Protein AF-A0AAD8R697-F1 (afdb_monomer_lite)

Sequence (157 aa):
MSVLTDEGVMAVKNAACERLVEQRVEIKMKSKKINDCLNRFQVALPSLVTTGTGLLSSLGLSWRLEQLLLQRKRRNFERDLENENQGAGVYSASLKKHYILANYEWKEDILPEILDEHNVADILDPDILERCEELEREEGLRLKRGSCRRCFHDRWP

Structure (mmCIF, N/CA/C/O backbone):
data_AF-A0AAD8R697-F1
#
_entry.id   AF-A0AAD8R697-F1
#
loop_
_atom_site.group_PDB
_atom_site.id
_atom_site.type_symbol
_atom_site.label_atom_id
_atom_site.label_alt_id
_atom_site.label_comp_id
_atom_site.label_asym_id
_atom_site.label_entity_id
_atom_site.label_seq_id
_atom_site.pdbx_PDB_ins_code
_atom_site.Cartn_x
_atom_site.Cartn_y
_atom_site.Cartn_z
_atom_site.occupancy
_atom_site.B_iso_or_equiv
_atom_site.auth_seq_id
_atom_site.auth_comp_id
_atom_site.auth_asym_id
_atom_site.auth_atom_id
_atom_site.pdbx_PDB_model_num
ATOM 1 N N . MET A 1 1 ? -19.959 -13.340 46.848 1.00 66.62 1 MET A N 1
ATOM 2 C CA . MET A 1 1 ? -18.780 -12.574 46.398 1.00 66.62 1 MET A CA 1
ATOM 3 C C . MET A 1 1 ? -17.765 -12.597 47.510 1.00 66.62 1 MET A C 1
ATOM 5 O O . MET A 1 1 ? -18.092 -12.149 48.603 1.00 66.62 1 MET A O 1
ATOM 9 N N . SER A 1 2 ? -16.587 -13.148 47.247 1.00 77.00 2 SER A N 1
ATOM 10 C CA . SER A 1 2 ? -15.477 -13.152 48.197 1.00 77.00 2 SER A CA 1
ATOM 11 C C . SER A 1 2 ? -14.381 -12.251 47.641 1.00 77.00 2 SER A C 1
ATOM 13 O O . SER A 1 2 ? -13.869 -12.507 46.558 1.00 77.00 2 SER A O 1
ATOM 15 N N . VAL A 1 3 ? -14.035 -11.188 48.368 1.00 80.31 3 VAL A N 1
ATOM 16 C CA . VAL A 1 3 ? -12.954 -10.257 47.982 1.00 80.31 3 VAL A CA 1
ATOM 17 C C . VAL A 1 3 ? -11.576 -10.911 48.154 1.00 80.31 3 VAL A C 1
ATOM 19 O O . VAL A 1 3 ? -10.603 -10.478 47.554 1.00 80.31 3 VAL A O 1
ATOM 22 N N . LEU A 1 4 ? -11.496 -11.983 48.947 1.00 85.62 4 LEU A N 1
ATOM 23 C CA . LEU A 1 4 ? -10.252 -12.702 49.221 1.00 85.62 4 LEU A CA 1
ATOM 24 C C . LEU A 1 4 ? -9.861 -13.668 48.095 1.00 85.62 4 LEU A C 1
ATOM 26 O O . LEU A 1 4 ? -8.676 -13.862 47.855 1.00 85.62 4 LEU A O 1
ATOM 30 N N . THR A 1 5 ? -10.841 -14.270 47.415 1.00 84.69 5 THR A N 1
ATOM 31 C CA . THR A 1 5 ? -10.613 -15.196 46.288 1.00 84.69 5 THR A CA 1
ATOM 32 C C . THR A 1 5 ? -10.915 -14.561 44.927 1.00 84.69 5 THR A C 1
ATOM 34 O O . THR A 1 5 ? -10.762 -15.213 43.903 1.00 84.69 5 THR A O 1
ATOM 37 N N . ASP A 1 6 ? -11.359 -13.297 44.917 1.00 82.38 6 ASP A N 1
ATOM 38 C CA . ASP A 1 6 ? -11.847 -12.535 43.751 1.00 82.38 6 ASP A CA 1
ATOM 39 C C . ASP A 1 6 ? -12.990 -13.228 42.970 1.00 82.38 6 ASP A C 1
ATOM 41 O O . ASP A 1 6 ? -13.372 -12.864 41.854 1.00 82.38 6 ASP A O 1
ATOM 45 N N . GLU A 1 7 ? -13.606 -14.236 43.588 1.00 87.25 7 GLU A N 1
ATOM 46 C CA . GLU A 1 7 ? -14.658 -15.033 42.979 1.00 87.25 7 GLU A CA 1
ATOM 47 C C . GLU A 1 7 ? -15.991 -14.273 42.973 1.00 87.25 7 GLU A C 1
ATOM 49 O O . GLU A 1 7 ? -16.552 -13.865 44.004 1.00 87.25 7 GLU A O 1
ATOM 54 N N . GLY A 1 8 ? -16.533 -14.109 41.766 1.00 87.06 8 GLY A N 1
ATOM 55 C CA . GLY A 1 8 ? -17.854 -13.531 41.531 1.00 87.06 8 GLY A CA 1
ATOM 56 C C . GLY A 1 8 ? -17.921 -12.003 41.612 1.00 87.06 8 GLY A C 1
ATOM 57 O O . GLY A 1 8 ? -19.002 -11.454 41.407 1.00 87.06 8 GLY A O 1
ATOM 58 N N . VAL A 1 9 ? -16.805 -11.305 41.852 1.00 90.69 9 VAL A N 1
ATOM 59 C CA . VAL A 1 9 ? -16.758 -9.830 41.887 1.00 90.69 9 VAL A CA 1
ATOM 60 C C . VAL A 1 9 ? -17.116 -9.244 40.516 1.00 90.69 9 VAL A C 1
ATOM 62 O O . VAL A 1 9 ? -18.000 -8.392 40.401 1.00 90.69 9 VAL A O 1
ATOM 65 N N . MET A 1 10 ? -16.509 -9.772 39.448 1.00 92.12 10 MET A N 1
ATOM 66 C CA . MET A 1 10 ? -16.813 -9.355 38.073 1.00 92.12 10 MET A CA 1
ATOM 67 C C . MET A 1 10 ? -18.230 -9.736 37.634 1.00 92.12 10 MET A C 1
ATOM 69 O O . MET A 1 10 ? -18.887 -8.958 36.946 1.00 92.12 10 MET A O 1
ATOM 73 N N . ALA A 1 11 ? -18.732 -10.894 38.070 1.00 93.00 11 ALA A N 1
ATOM 74 C CA . ALA A 1 11 ? -20.079 -11.345 37.725 1.00 93.00 11 ALA A CA 1
ATOM 75 C C . ALA A 1 11 ? -21.153 -10.394 38.275 1.00 93.00 11 ALA A C 1
ATOM 77 O O . ALA A 1 11 ? -22.072 -10.008 37.556 1.00 93.00 11 ALA A O 1
ATOM 78 N N . VAL A 1 12 ? -21.013 -9.953 39.529 1.00 93.75 12 VAL A N 1
ATOM 79 C CA . VAL A 1 12 ? -21.973 -9.019 40.131 1.00 93.75 12 VAL A CA 1
ATOM 80 C C . VAL A 1 12 ? -21.837 -7.615 39.562 1.00 93.75 12 VAL A C 1
ATOM 82 O O . VAL A 1 12 ? -22.854 -6.956 39.355 1.00 93.75 12 VAL A O 1
ATOM 85 N N . LYS A 1 13 ? -20.616 -7.161 39.251 1.00 94.50 13 LYS A N 1
ATOM 86 C CA . LYS A 1 13 ? -20.414 -5.897 38.534 1.00 94.50 13 LYS A CA 1
ATOM 87 C C . LYS A 1 13 ? -21.184 -5.892 37.213 1.00 94.50 13 LYS A C 1
ATOM 89 O O . LYS A 1 13 ? -21.927 -4.949 36.957 1.00 94.50 13 LYS A O 1
ATOM 94 N N . ASN A 1 14 ? -21.048 -6.948 36.412 1.00 95.62 14 ASN A N 1
ATOM 95 C CA . ASN A 1 14 ? -21.740 -7.059 35.129 1.00 95.62 14 ASN A CA 1
ATOM 96 C C . ASN A 1 14 ? -23.263 -7.078 35.324 1.00 95.62 14 ASN A C 1
ATOM 98 O O . ASN A 1 14 ? -23.953 -6.249 34.737 1.00 95.62 14 ASN A O 1
ATOM 102 N N . ALA A 1 15 ? -23.770 -7.908 36.243 1.00 95.88 15 ALA A N 1
ATOM 103 C CA . ALA A 1 15 ? -25.203 -7.995 36.531 1.00 95.88 15 ALA A CA 1
ATOM 104 C C . ALA A 1 15 ? -25.801 -6.669 37.048 1.00 95.88 15 ALA A C 1
ATOM 106 O O . ALA A 1 15 ? -26.931 -6.312 36.716 1.00 95.88 15 ALA A O 1
ATOM 107 N N . ALA A 1 16 ? -25.057 -5.913 37.860 1.00 96.75 16 ALA A N 1
ATOM 108 C CA . ALA A 1 16 ? -25.482 -4.596 38.328 1.00 96.75 16 ALA A CA 1
ATOM 109 C C . ALA A 1 16 ? -25.459 -3.549 37.201 1.00 96.75 16 ALA A C 1
ATOM 111 O O . ALA A 1 16 ? -26.386 -2.744 37.094 1.00 96.75 16 ALA A O 1
ATOM 112 N N . CYS A 1 17 ? -24.428 -3.560 36.347 1.00 97.19 17 CYS A N 1
ATOM 113 C CA . CYS A 1 17 ? -24.328 -2.664 35.196 1.00 97.19 17 CYS A CA 1
ATOM 114 C C . CYS A 1 17 ? -25.444 -2.915 34.174 1.00 97.19 17 CYS A C 1
ATOM 116 O O . CYS A 1 17 ? -26.052 -1.949 33.721 1.00 97.19 17 CYS A O 1
ATOM 118 N N . GLU A 1 18 ? -25.750 -4.173 33.854 1.00 97.12 18 GLU A N 1
ATOM 119 C CA . GLU A 1 18 ? -26.830 -4.550 32.931 1.00 97.12 18 GLU A CA 1
ATOM 120 C C . GLU A 1 18 ? -28.188 -4.032 33.423 1.00 97.12 18 GLU A C 1
ATOM 122 O O . GLU A 1 18 ? -28.856 -3.285 32.706 1.00 97.12 18 GLU A O 1
ATOM 127 N N . ARG A 1 19 ? -28.531 -4.289 34.694 1.00 96.56 19 ARG A N 1
ATOM 128 C CA . ARG A 1 19 ? -29.780 -3.798 35.310 1.00 96.56 19 ARG A CA 1
ATOM 129 C C . ARG A 1 19 ? -29.900 -2.274 35.289 1.00 96.56 19 ARG A C 1
ATOM 131 O O . ARG A 1 19 ? -30.971 -1.727 35.035 1.00 96.56 19 ARG A O 1
ATOM 138 N N . LEU A 1 20 ? -28.806 -1.561 35.561 1.00 97.19 20 LEU A N 1
ATOM 139 C CA . LEU A 1 20 ? -28.798 -0.097 35.504 1.00 97.19 20 LEU A CA 1
ATOM 140 C C . LEU A 1 20 ? -28.928 0.430 34.071 1.00 97.19 20 LEU A C 1
ATOM 142 O O . LEU A 1 20 ? -29.534 1.484 33.860 1.00 97.19 20 LEU A O 1
ATOM 146 N N . VAL A 1 21 ? -28.352 -0.266 33.091 1.00 97.25 21 VAL A N 1
ATOM 147 C CA . VAL A 1 21 ? -28.470 0.096 31.675 1.00 97.25 21 VAL A CA 1
ATOM 148 C C . VAL A 1 21 ? -29.909 -0.080 31.201 1.00 97.25 21 VAL A C 1
ATOM 150 O O . VAL A 1 21 ? -30.425 0.847 30.583 1.00 97.25 21 VAL A O 1
ATOM 153 N N . GLU A 1 22 ? -30.587 -1.173 31.556 1.00 96.25 22 GLU A N 1
ATOM 154 C CA . GLU A 1 22 ? -32.008 -1.397 31.238 1.00 96.25 22 GLU A CA 1
ATOM 155 C C . GLU A 1 22 ? -32.888 -0.245 31.739 1.00 96.25 22 GLU A C 1
ATOM 157 O O . GLU A 1 22 ? -33.573 0.413 30.951 1.00 96.25 22 GLU A O 1
ATOM 162 N N . GLN A 1 23 ? -32.775 0.100 33.026 1.00 96.81 23 GLN A N 1
ATOM 163 C CA . GLN A 1 23 ? -33.526 1.211 33.621 1.00 96.81 23 GLN A CA 1
ATOM 164 C C . GLN A 1 23 ? -33.233 2.550 32.930 1.00 96.81 23 GLN A C 1
ATOM 166 O O . GLN A 1 23 ? -34.136 3.350 32.668 1.00 96.81 23 GLN A O 1
ATOM 171 N N . ARG A 1 24 ? -31.961 2.821 32.608 1.00 95.06 24 ARG A N 1
ATOM 172 C CA . ARG A 1 24 ? -31.567 4.058 31.916 1.00 95.06 24 ARG A CA 1
ATOM 173 C C . ARG A 1 24 ? -32.085 4.106 30.486 1.00 95.06 24 ARG A C 1
ATOM 175 O O . ARG A 1 24 ? -32.481 5.184 30.041 1.00 95.06 24 ARG A O 1
ATOM 182 N N . VAL A 1 25 ? -32.091 2.980 29.777 1.00 92.75 25 VAL A N 1
ATOM 183 C CA . VAL A 1 25 ? -32.640 2.877 28.423 1.00 92.75 25 VAL A CA 1
ATOM 184 C C . VAL A 1 25 ? -34.141 3.131 28.455 1.00 92.75 25 VAL A C 1
ATOM 186 O O . VAL A 1 25 ? -34.598 3.950 27.669 1.00 92.75 25 VAL A O 1
ATOM 189 N N . GLU A 1 26 ? -34.900 2.565 29.395 1.00 93.31 26 GLU A N 1
ATOM 190 C CA . GLU A 1 26 ? -36.341 2.839 29.521 1.00 93.31 26 GLU A CA 1
ATOM 191 C C . GLU A 1 26 ? -36.649 4.324 29.749 1.00 93.31 26 GLU A C 1
ATOM 193 O O . GLU A 1 26 ? -37.536 4.896 29.111 1.00 93.31 26 GLU A O 1
ATOM 198 N N . ILE A 1 27 ? -35.899 4.978 30.642 1.00 93.88 27 ILE A N 1
ATOM 199 C CA . ILE A 1 27 ? -36.042 6.418 30.898 1.00 93.88 27 ILE A CA 1
ATOM 200 C C . ILE A 1 27 ? -35.677 7.216 29.643 1.00 93.88 27 ILE A C 1
ATOM 202 O O . ILE A 1 27 ? -36.360 8.182 29.291 1.00 93.88 27 ILE A O 1
ATOM 206 N N . LYS A 1 28 ? -34.609 6.814 28.943 1.00 90.44 28 LYS A N 1
ATOM 207 C CA . LYS A 1 28 ? -34.174 7.469 27.710 1.00 90.44 28 LYS A CA 1
ATOM 208 C C . LYS A 1 28 ? -35.209 7.292 26.604 1.00 90.44 28 LYS A C 1
ATOM 210 O O . LYS A 1 28 ? -35.497 8.292 25.965 1.00 90.44 28 LYS A O 1
ATOM 215 N N . MET A 1 29 ? -35.813 6.107 26.465 1.00 87.81 29 MET A N 1
ATOM 216 C CA . MET A 1 29 ? -36.871 5.756 25.503 1.00 87.81 29 MET A CA 1
ATOM 217 C C . MET A 1 29 ? -38.191 6.510 25.739 1.00 87.81 29 MET A C 1
ATOM 219 O O . MET A 1 29 ? -38.961 6.727 24.808 1.00 87.81 29 MET A O 1
ATOM 223 N N . LYS A 1 30 ? -38.439 6.976 26.966 1.00 90.88 30 LYS A N 1
ATOM 224 C CA . LYS A 1 30 ? -39.571 7.863 27.295 1.00 90.88 30 LYS A CA 1
ATOM 225 C C . LYS A 1 30 ? -39.259 9.350 27.063 1.00 90.88 30 LYS A C 1
ATOM 227 O O . LYS A 1 30 ? -40.157 10.187 27.117 1.00 90.88 30 LYS A O 1
ATOM 232 N N . SER A 1 31 ? -37.995 9.713 26.834 1.00 89.25 31 SER A N 1
ATOM 233 C CA . SER A 1 31 ? -37.547 11.103 26.690 1.00 89.25 31 SER A CA 1
ATOM 234 C C . SER A 1 31 ? -37.529 11.561 25.229 1.00 89.25 31 SER A C 1
ATOM 236 O O . SER A 1 31 ? -37.183 10.811 24.329 1.00 89.25 31 SER A O 1
ATOM 238 N N . LYS A 1 32 ? -37.777 12.850 24.971 1.00 87.38 32 LYS A N 1
ATOM 239 C CA . LYS A 1 32 ? -37.722 13.427 23.610 1.00 87.38 32 LYS A CA 1
ATOM 240 C C . LYS A 1 32 ? -36.305 13.475 23.005 1.00 87.38 32 LYS A C 1
ATOM 242 O O . LYS A 1 32 ? -36.165 13.605 21.796 1.00 87.38 32 LYS A O 1
ATOM 247 N N . LYS A 1 33 ? -35.260 13.318 23.831 1.00 85.56 33 LYS A N 1
ATOM 248 C CA . LYS A 1 33 ? -33.834 13.352 23.431 1.00 85.56 33 LYS A CA 1
ATOM 249 C C . LYS A 1 33 ? -33.370 12.127 22.626 1.00 85.56 33 LYS A C 1
ATOM 251 O O . LYS A 1 33 ? -32.188 12.020 22.320 1.00 85.56 33 LYS A O 1
ATOM 256 N N . ILE A 1 34 ? -34.249 11.160 22.358 1.00 86.88 34 ILE A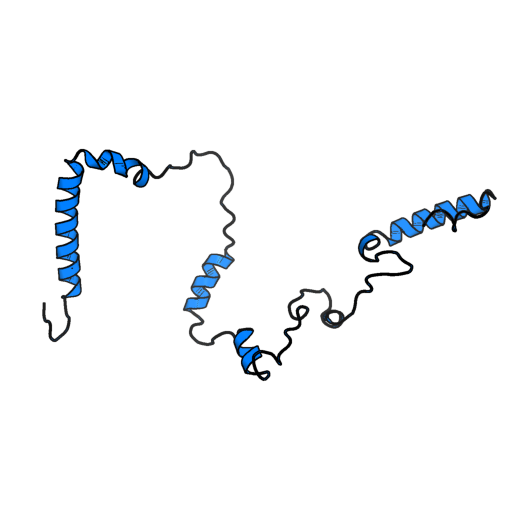 N 1
ATOM 257 C CA . ILE A 1 34 ? -33.933 9.995 21.512 1.00 86.88 34 ILE A CA 1
ATOM 258 C C . ILE A 1 34 ? -33.771 10.434 20.062 1.00 86.88 34 ILE A C 1
ATOM 260 O O . ILE A 1 34 ? -32.886 9.932 19.376 1.00 86.88 34 ILE A O 1
ATOM 264 N N . ASN A 1 35 ? -34.591 11.395 19.624 1.00 85.50 35 ASN A N 1
ATOM 265 C CA . ASN A 1 35 ? -34.637 11.839 18.235 1.00 85.50 35 ASN A CA 1
ATOM 266 C C . ASN A 1 35 ? -33.287 12.393 17.757 1.00 85.50 35 ASN A C 1
ATOM 268 O O . ASN A 1 35 ? -32.899 12.136 16.623 1.00 85.50 35 ASN A O 1
ATOM 272 N N . ASP A 1 36 ? -32.521 13.026 18.649 1.00 87.88 36 ASP A N 1
ATOM 273 C CA . ASP A 1 36 ? -31.171 13.537 18.363 1.00 87.88 36 ASP A CA 1
ATOM 274 C C . ASP A 1 36 ? -30.144 12.415 18.098 1.00 87.88 36 ASP A C 1
ATOM 276 O O . ASP A 1 36 ? -29.100 12.637 17.483 1.00 87.88 36 ASP A O 1
ATOM 280 N N . CYS A 1 37 ? -30.413 11.195 18.576 1.00 85.19 37 CYS A N 1
ATOM 281 C CA . CYS A 1 37 ? -29.512 10.047 18.483 1.00 85.19 37 CYS A CA 1
ATOM 282 C C . CYS A 1 37 ? -29.957 8.994 17.457 1.00 85.19 37 CYS A C 1
ATOM 284 O O . CYS A 1 37 ? -29.153 8.121 17.131 1.00 85.19 37 CYS A O 1
ATOM 286 N N . LEU A 1 38 ? -31.195 9.049 16.949 1.00 87.06 38 LEU A N 1
ATOM 287 C CA . LEU A 1 38 ? -31.771 8.011 16.078 1.00 87.06 38 LEU A CA 1
ATOM 288 C C . LEU A 1 38 ? -30.916 7.717 14.843 1.00 87.06 38 LEU A C 1
ATOM 290 O O . LEU A 1 38 ? -30.718 6.553 14.502 1.00 87.06 38 LEU A O 1
ATOM 294 N N . ASN A 1 39 ? -30.322 8.747 14.244 1.00 88.12 39 ASN A N 1
ATOM 295 C CA . ASN A 1 39 ? -29.464 8.605 13.065 1.00 88.12 39 ASN A CA 1
ATOM 296 C C . ASN A 1 39 ? -28.201 7.764 13.329 1.00 88.12 39 ASN A C 1
ATOM 298 O O . ASN A 1 39 ? -27.618 7.237 12.393 1.00 88.12 39 ASN A O 1
ATOM 302 N N . ARG A 1 40 ? -27.768 7.620 14.591 1.00 89.38 40 ARG A N 1
ATOM 303 C CA . ARG A 1 40 ? -26.623 6.768 14.969 1.00 89.38 40 ARG A CA 1
ATOM 304 C C . ARG A 1 40 ? -27.015 5.306 15.173 1.00 89.38 40 ARG A C 1
ATOM 306 O O . ARG A 1 40 ? -26.158 4.436 15.086 1.00 89.38 40 ARG A O 1
ATOM 313 N N . PHE A 1 41 ? -28.285 5.051 15.488 1.00 87.94 41 PHE A N 1
ATOM 314 C CA . PHE A 1 41 ? -28.822 3.700 15.661 1.00 87.94 41 PHE A CA 1
ATOM 315 C C . PHE A 1 41 ? -29.261 3.085 14.333 1.00 87.94 41 PHE A C 1
ATOM 317 O O . PHE A 1 41 ? -29.207 1.869 14.172 1.00 87.94 41 PHE A O 1
ATOM 324 N N . GLN A 1 42 ? -29.709 3.915 13.391 1.00 86.94 42 GLN A N 1
ATOM 325 C CA . GLN A 1 42 ? -30.123 3.465 12.069 1.00 86.94 42 GLN A CA 1
ATOM 326 C C . GLN A 1 42 ? -28.896 3.054 11.250 1.00 86.94 42 GLN A C 1
ATOM 328 O O . GLN A 1 42 ? -28.171 3.890 10.718 1.00 86.94 42 GLN A O 1
ATOM 333 N N . VAL A 1 43 ? -28.673 1.745 11.144 1.00 90.81 43 VAL A N 1
ATOM 334 C CA . VAL A 1 43 ? -27.721 1.170 10.192 1.00 90.81 43 VAL A CA 1
ATOM 335 C C . VAL A 1 43 ? -28.453 0.974 8.869 1.00 90.81 43 VAL A C 1
ATOM 337 O O . VAL A 1 43 ? -29.423 0.219 8.802 1.00 90.81 43 VAL A O 1
ATOM 340 N N . ALA A 1 44 ? -28.011 1.664 7.817 1.00 86.50 44 ALA A N 1
ATOM 341 C CA . ALA A 1 44 ? -28.564 1.476 6.482 1.00 86.50 44 ALA A CA 1
ATOM 342 C C . ALA A 1 44 ? -28.239 0.059 5.992 1.00 86.50 44 ALA A C 1
ATOM 344 O O . ALA A 1 44 ? -27.072 -0.305 5.841 1.00 86.50 44 ALA A O 1
ATOM 345 N N . LEU A 1 45 ? -29.277 -0.745 5.760 1.00 83.06 45 LEU A N 1
ATOM 346 C CA . LEU A 1 45 ? -29.117 -2.043 5.121 1.00 83.06 45 LEU A CA 1
ATOM 347 C C . LEU A 1 45 ? -28.921 -1.823 3.617 1.00 83.06 45 LEU A C 1
ATOM 349 O O . LEU A 1 45 ? -29.685 -1.060 3.017 1.00 83.06 45 LEU A O 1
ATOM 353 N N . PRO A 1 46 ? -27.913 -2.460 2.999 1.00 81.75 46 PRO A N 1
ATOM 354 C CA . PRO A 1 46 ? -27.710 -2.339 1.565 1.00 81.75 46 PRO A CA 1
ATOM 355 C C . PRO A 1 46 ? -28.933 -2.893 0.825 1.00 81.75 46 PRO A C 1
ATOM 357 O O . PRO A 1 46 ? -29.437 -3.969 1.154 1.00 81.75 46 PRO A O 1
ATOM 360 N N . SER A 1 47 ? -29.411 -2.167 -0.186 1.00 74.06 47 SER A N 1
ATOM 361 C CA . SER A 1 47 ? -30.368 -2.722 -1.140 1.00 74.06 47 SER A CA 1
ATOM 362 C C . SER A 1 47 ? -29.675 -3.825 -1.944 1.00 74.06 47 SER A C 1
ATOM 364 O O . SER A 1 47 ? -28.480 -3.740 -2.229 1.00 74.06 47 SER A O 1
ATOM 366 N N . LEU A 1 48 ? -30.412 -4.889 -2.276 1.00 66.88 48 LEU A N 1
ATOM 367 C CA . LEU A 1 48 ? -29.922 -6.039 -3.044 1.00 66.88 48 LEU A CA 1
ATOM 368 C C . LEU A 1 48 ? -29.606 -5.638 -4.494 1.00 66.88 48 LEU A C 1
ATOM 370 O O . LEU A 1 48 ? -30.315 -6.010 -5.421 1.00 66.88 48 LEU A O 1
ATOM 374 N N . VAL A 1 49 ? -28.553 -4.854 -4.700 1.00 64.81 49 VAL A N 1
ATOM 375 C CA . VAL A 1 49 ? -28.011 -4.537 -6.017 1.00 64.81 49 VAL A CA 1
ATOM 376 C C . VAL A 1 49 ? -26.498 -4.446 -5.886 1.00 64.81 49 VAL A C 1
ATOM 378 O O . VAL A 1 49 ? -25.953 -3.382 -5.619 1.00 64.81 49 VAL A O 1
ATOM 381 N N . THR A 1 50 ? -25.829 -5.591 -6.015 1.00 52.69 50 THR A N 1
ATOM 382 C CA . THR A 1 50 ? -24.489 -5.746 -6.609 1.00 52.69 50 THR A CA 1
ATOM 383 C C . THR A 1 50 ? -24.082 -7.209 -6.469 1.00 52.69 50 THR A C 1
ATOM 385 O O . THR A 1 50 ? -23.793 -7.714 -5.386 1.00 52.69 50 THR A O 1
ATOM 388 N N . THR A 1 51 ? -24.082 -7.905 -7.600 1.00 59.56 51 THR A N 1
ATOM 389 C CA . THR A 1 51 ? -23.363 -9.157 -7.827 1.00 59.56 51 THR A CA 1
ATOM 390 C C . THR A 1 51 ? -21.871 -8.889 -7.678 1.00 59.56 51 THR A C 1
ATOM 392 O O . THR A 1 51 ? -21.197 -8.486 -8.620 1.00 59.56 51 THR A O 1
ATOM 395 N N . GLY A 1 52 ? -21.365 -9.058 -6.467 1.00 63.66 52 GLY A N 1
ATOM 396 C CA . GLY A 1 52 ? -19.954 -8.902 -6.169 1.00 63.66 52 GLY A CA 1
ATOM 397 C C . GLY A 1 52 ? -19.733 -9.161 -4.696 1.00 63.66 52 GLY A C 1
ATOM 398 O O . GLY A 1 52 ? -19.781 -8.242 -3.884 1.00 63.66 52 GLY A O 1
ATOM 399 N N . THR A 1 53 ? -19.524 -10.424 -4.332 1.00 65.19 53 THR A N 1
ATOM 400 C CA . THR A 1 53 ? -18.923 -10.760 -3.040 1.00 65.19 53 THR A CA 1
ATOM 401 C C . THR A 1 53 ? -17.632 -9.963 -2.917 1.00 65.19 53 THR A C 1
ATOM 403 O O . THR A 1 53 ? -16.748 -10.110 -3.762 1.00 65.19 53 THR A O 1
ATOM 406 N N . GLY A 1 54 ? -17.543 -9.089 -1.910 1.00 63.47 54 GLY A N 1
ATOM 407 C CA . GLY A 1 54 ? -16.327 -8.325 -1.647 1.00 63.47 54 GLY A CA 1
ATOM 408 C C . GLY A 1 54 ? -15.125 -9.267 -1.629 1.00 63.47 54 GLY A C 1
ATOM 409 O O . GLY A 1 54 ? -15.192 -10.336 -1.021 1.00 63.47 54 GLY A O 1
ATOM 410 N N . LEU A 1 55 ? -14.061 -8.901 -2.346 1.00 62.41 55 LEU A N 1
ATOM 411 C CA . LEU A 1 55 ? -12.845 -9.703 -2.474 1.00 62.41 55 LEU A CA 1
ATOM 412 C C . LEU A 1 55 ? -12.084 -9.703 -1.145 1.00 62.41 55 LEU A C 1
ATOM 414 O O . LEU A 1 55 ? -11.070 -9.030 -0.977 1.00 62.41 55 LEU A O 1
ATOM 418 N N . LEU A 1 56 ? -12.585 -10.459 -0.173 1.00 61.06 56 LEU A N 1
ATOM 419 C CA . LEU A 1 56 ? -11.800 -10.828 0.986 1.00 61.06 56 LEU A CA 1
ATOM 420 C C . LEU A 1 56 ? -10.874 -11.958 0.544 1.00 61.06 56 LEU A C 1
ATOM 422 O O . LEU A 1 56 ? -11.304 -13.099 0.379 1.00 61.06 56 LEU A O 1
ATOM 426 N N . SER A 1 57 ? -9.599 -11.634 0.328 1.00 59.50 57 SER A N 1
ATOM 427 C CA . SER A 1 57 ? -8.584 -12.664 0.123 1.00 59.50 57 SER A CA 1
ATOM 428 C C . SER A 1 57 ? -8.584 -13.591 1.338 1.00 59.50 57 SER A C 1
ATOM 430 O O . SER A 1 57 ? -8.430 -13.136 2.477 1.00 59.50 57 SER A O 1
ATOM 432 N N . SER A 1 58 ? -8.763 -14.891 1.107 1.00 61.28 58 SER A N 1
ATOM 433 C CA . SER A 1 58 ? -8.774 -15.920 2.154 1.00 61.28 58 SER A CA 1
ATOM 434 C C . SER A 1 58 ? -7.500 -15.905 3.014 1.00 61.28 58 SER A C 1
ATOM 436 O O . SER A 1 58 ? -7.548 -16.309 4.177 1.00 61.28 58 SER A O 1
ATOM 438 N N . LEU A 1 59 ? -6.397 -15.345 2.493 1.00 59.34 59 LEU A N 1
ATOM 439 C CA . LEU A 1 59 ? -5.148 -15.115 3.225 1.00 59.34 59 LEU A CA 1
ATOM 440 C C . LEU A 1 59 ? -5.291 -14.184 4.443 1.00 59.34 59 LEU A C 1
ATOM 442 O O . LEU A 1 59 ? -4.555 -14.326 5.416 1.00 59.34 59 LEU A O 1
ATOM 446 N N . GLY A 1 60 ? -6.209 -13.213 4.415 1.00 61.09 60 GLY A N 1
ATOM 447 C CA . GLY A 1 60 ? -6.347 -12.244 5.510 1.00 61.09 60 GLY A CA 1
ATOM 448 C C . GLY A 1 60 ? -6.906 -12.866 6.795 1.00 61.09 60 GLY A C 1
ATOM 449 O O . GLY A 1 60 ? -6.501 -12.503 7.901 1.00 61.09 60 GLY A O 1
ATOM 450 N N . LEU A 1 61 ? -7.812 -13.839 6.650 1.00 61.31 61 LEU A N 1
ATOM 451 C CA . LEU A 1 61 ? -8.396 -14.580 7.771 1.00 61.31 61 LEU A CA 1
ATOM 452 C C . LEU A 1 61 ? -7.432 -15.647 8.307 1.00 61.31 61 LEU A C 1
ATOM 454 O O . LEU A 1 61 ? -7.331 -15.819 9.524 1.00 61.31 61 LEU A O 1
ATOM 458 N N . SER A 1 62 ? -6.685 -16.318 7.424 1.00 60.62 62 SER A N 1
ATOM 459 C CA . SER A 1 62 ? -5.679 -17.305 7.829 1.00 60.62 62 SER A CA 1
ATOM 460 C C . SER A 1 62 ? -4.487 -16.662 8.540 1.00 60.62 62 SER A C 1
ATOM 462 O O . SER A 1 62 ? -4.016 -17.222 9.525 1.00 60.62 62 SER A O 1
ATOM 464 N N . TRP A 1 63 ? -4.060 -15.457 8.140 1.00 59.06 63 TRP A N 1
ATOM 465 C CA . TRP A 1 63 ? -2.964 -14.738 8.800 1.00 59.06 63 TRP A CA 1
ATOM 466 C C . TRP A 1 63 ? -3.234 -14.503 10.290 1.00 59.06 63 TRP A C 1
ATOM 468 O O . TRP A 1 63 ? -2.355 -14.724 11.120 1.00 59.06 63 TRP A O 1
ATOM 478 N N . ARG A 1 64 ? -4.457 -14.105 10.670 1.00 58.81 64 ARG A N 1
ATOM 479 C CA . ARG A 1 64 ? -4.796 -13.868 12.085 1.00 58.81 64 ARG A CA 1
ATOM 480 C C . ARG A 1 64 ? -4.793 -15.167 12.902 1.00 58.81 64 ARG A C 1
ATOM 482 O O . ARG A 1 64 ? -4.380 -15.147 14.058 1.00 58.81 64 ARG A O 1
ATOM 489 N N . LEU A 1 65 ? -5.203 -16.285 12.300 1.00 62.97 65 LEU A N 1
ATOM 490 C CA . LEU A 1 65 ? -5.115 -17.622 12.899 1.00 62.97 65 LEU A CA 1
ATOM 491 C C . LEU A 1 65 ? -3.661 -18.098 13.026 1.00 62.97 65 LEU A C 1
ATOM 493 O O . LEU A 1 65 ? -3.268 -18.593 14.080 1.00 62.97 65 LEU A O 1
ATOM 497 N N . GLU A 1 66 ? -2.834 -17.883 12.003 1.00 62.81 66 GLU A N 1
ATOM 498 C CA . GLU A 1 66 ? -1.405 -18.199 12.043 1.00 62.81 66 GLU A CA 1
ATOM 499 C C . GLU A 1 66 ? -0.656 -17.381 13.094 1.00 62.81 66 GLU A C 1
ATOM 501 O O . GLU A 1 66 ? 0.169 -17.942 13.800 1.00 62.81 66 GLU A O 1
ATOM 506 N N . GLN A 1 67 ? -0.948 -16.088 13.266 1.00 61.00 67 GLN A N 1
ATOM 507 C CA . GLN A 1 67 ? -0.313 -15.259 14.306 1.00 61.00 67 GLN A CA 1
ATOM 508 C C . GLN A 1 67 ? -0.633 -15.744 15.731 1.00 61.00 67 GLN A C 1
ATOM 510 O O . GLN A 1 67 ? 0.194 -15.616 16.637 1.00 61.00 67 GLN A O 1
ATOM 515 N N . LEU A 1 68 ? -1.820 -16.324 15.940 1.00 60.97 68 LEU A N 1
ATOM 516 C CA . LEU A 1 68 ? -2.196 -16.945 17.213 1.00 60.97 68 LEU A CA 1
ATOM 517 C C . LEU A 1 68 ? -1.483 -18.291 17.428 1.00 60.97 68 LEU A C 1
ATOM 519 O O . LEU A 1 68 ? -1.102 -18.601 18.554 1.00 60.97 68 LEU A O 1
ATOM 523 N N . LEU A 1 69 ? -1.248 -19.065 16.362 1.00 61.16 69 LEU A N 1
ATOM 524 C CA . LEU A 1 69 ? -0.511 -20.336 16.412 1.00 61.16 69 LEU A CA 1
ATOM 525 C C . LEU A 1 69 ? 1.017 -20.140 16.502 1.00 61.16 69 LEU A C 1
ATOM 527 O O . LEU A 1 69 ? 1.711 -20.914 17.160 1.00 61.16 69 LEU A O 1
ATOM 531 N N . LEU A 1 70 ? 1.552 -19.086 15.880 1.00 57.69 70 LEU A N 1
ATOM 532 C CA . LEU A 1 70 ? 2.979 -18.772 15.774 1.00 57.69 70 LEU A CA 1
ATOM 533 C C . LEU A 1 70 ? 3.495 -17.908 16.938 1.00 57.69 70 LEU A C 1
ATOM 535 O O . LEU A 1 70 ? 4.517 -17.239 16.812 1.00 57.69 70 LEU A O 1
ATOM 539 N N . GLN A 1 71 ? 2.865 -17.978 18.113 1.00 56.00 71 GLN A N 1
ATOM 540 C CA . GLN A 1 71 ? 3.378 -17.401 19.370 1.00 56.00 71 GLN A CA 1
ATOM 541 C C . GLN A 1 71 ? 4.762 -17.959 19.789 1.00 56.00 71 GLN A C 1
ATOM 543 O O . GLN A 1 71 ? 5.292 -17.596 20.835 1.00 56.00 71 GLN A O 1
ATOM 548 N N . ARG A 1 72 ? 5.374 -18.849 18.990 1.00 54.41 72 ARG A N 1
ATOM 549 C CA . ARG A 1 72 ? 6.594 -19.594 19.327 1.00 54.41 72 ARG A CA 1
ATOM 550 C C . ARG A 1 72 ? 7.882 -19.101 18.652 1.00 54.41 72 ARG A C 1
ATOM 552 O O . ARG A 1 72 ? 8.957 -19.440 19.133 1.00 54.41 72 ARG A O 1
ATOM 559 N N . LYS A 1 73 ? 7.821 -18.300 17.584 1.00 58.88 73 LYS A N 1
ATOM 560 C CA . LYS A 1 73 ? 9.006 -17.633 17.008 1.00 58.88 73 LYS A CA 1
ATOM 561 C C . LYS A 1 73 ? 8.604 -16.258 16.500 1.00 58.88 73 LYS A C 1
ATOM 563 O O . LYS A 1 73 ? 7.890 -16.152 15.505 1.00 58.88 73 LYS A O 1
ATOM 568 N N . ARG A 1 74 ? 9.068 -15.207 17.179 1.00 65.44 74 ARG A N 1
ATOM 569 C CA . ARG A 1 74 ? 8.981 -13.845 16.643 1.00 65.44 74 ARG A CA 1
ATOM 570 C C . ARG A 1 74 ? 9.720 -13.852 15.303 1.00 65.44 74 ARG A C 1
ATOM 572 O O . ARG A 1 74 ? 10.858 -14.308 15.244 1.00 65.44 74 ARG A O 1
ATOM 579 N N . ARG A 1 75 ? 9.045 -13.441 14.226 1.00 74.44 75 ARG A N 1
ATOM 580 C CA . ARG A 1 75 ? 9.717 -13.192 12.946 1.00 74.44 75 ARG A CA 1
ATOM 581 C C . ARG A 1 75 ? 10.682 -12.031 13.170 1.00 74.44 75 ARG A C 1
ATOM 583 O O . ARG A 1 75 ? 10.283 -11.058 13.806 1.00 74.44 75 ARG A O 1
ATOM 590 N N . ASN A 1 76 ? 11.907 -12.145 12.669 1.00 80.81 76 ASN A N 1
ATOM 591 C CA . ASN A 1 76 ? 12.853 -11.036 12.717 1.00 80.81 76 ASN A CA 1
ATOM 592 C C . ASN A 1 76 ? 12.302 -9.924 11.826 1.00 80.81 76 ASN A C 1
ATOM 594 O O . ASN A 1 76 ? 12.036 -10.150 10.642 1.00 80.81 76 ASN A O 1
ATOM 598 N N . PHE A 1 77 ? 12.082 -8.752 12.408 1.00 83.12 77 PHE A N 1
ATOM 599 C CA . PHE A 1 77 ? 11.692 -7.571 11.651 1.00 83.12 77 PHE A CA 1
ATOM 600 C C . PHE A 1 77 ? 12.938 -6.838 11.153 1.00 83.12 77 PHE A C 1
ATOM 602 O O . PHE A 1 77 ? 14.033 -7.021 11.681 1.00 83.12 77 PHE A O 1
ATOM 609 N N . GLU A 1 78 ? 12.775 -5.952 10.172 1.00 84.00 78 GLU A N 1
ATOM 610 C CA . GLU A 1 78 ? 13.883 -5.113 9.688 1.00 84.00 78 GLU A CA 1
ATOM 611 C C . GLU A 1 78 ? 14.513 -4.283 10.814 1.00 84.00 78 GLU A C 1
ATOM 613 O O . GLU A 1 78 ? 15.724 -4.097 10.833 1.00 84.00 78 GLU A O 1
ATOM 618 N N . ARG A 1 79 ? 13.712 -3.886 11.811 1.00 85.81 79 ARG A N 1
ATOM 619 C CA . ARG A 1 79 ? 14.187 -3.211 13.026 1.00 85.81 79 ARG A CA 1
ATOM 620 C C . ARG A 1 79 ? 15.136 -4.071 13.867 1.00 85.81 79 ARG A C 1
ATOM 622 O O . ARG A 1 79 ? 16.053 -3.543 14.487 1.00 85.81 79 ARG A O 1
ATOM 629 N N . ASP A 1 80 ? 14.910 -5.381 13.922 1.00 87.12 80 ASP A N 1
ATOM 630 C CA . ASP A 1 80 ? 15.787 -6.292 14.663 1.00 87.12 80 ASP A CA 1
ATOM 631 C C . ASP A 1 80 ? 17.117 -6.460 13.909 1.00 87.12 80 ASP A C 1
ATOM 633 O O . ASP A 1 80 ? 18.182 -6.357 14.511 1.00 87.12 80 ASP A O 1
ATOM 637 N N . LEU A 1 81 ? 17.058 -6.592 12.577 1.00 85.75 81 LEU A N 1
ATOM 638 C CA . LEU A 1 81 ? 18.241 -6.652 11.708 1.00 85.75 81 LEU A CA 1
ATOM 639 C C . LEU A 1 81 ? 19.070 -5.359 11.741 1.00 85.75 81 LEU A C 1
ATOM 641 O O . LEU A 1 81 ? 20.294 -5.410 11.662 1.00 85.75 81 LEU A O 1
ATOM 645 N N . GLU A 1 82 ? 18.429 -4.198 11.850 1.00 87.25 82 GLU A N 1
ATOM 646 C CA . GLU A 1 82 ? 19.110 -2.910 12.014 1.00 87.25 82 GLU A CA 1
ATOM 647 C C . GLU A 1 82 ? 19.894 -2.857 13.333 1.00 87.25 82 GLU A C 1
ATOM 649 O O . GLU A 1 82 ? 21.067 -2.485 13.340 1.00 87.25 82 GLU A O 1
ATOM 654 N N . ASN A 1 83 ? 19.279 -3.289 14.440 1.00 86.75 83 ASN A N 1
ATOM 655 C CA . ASN A 1 83 ? 19.943 -3.347 15.745 1.00 86.75 83 ASN A CA 1
ATOM 656 C C . ASN A 1 83 ? 21.137 -4.316 15.749 1.00 86.75 83 ASN A C 1
ATOM 658 O O . ASN A 1 83 ? 22.147 -4.029 16.389 1.00 86.75 83 ASN A O 1
ATOM 662 N N . GLU A 1 84 ? 21.036 -5.443 15.038 1.00 87.69 84 GLU A N 1
ATOM 663 C CA . GLU A 1 84 ? 22.144 -6.393 14.860 1.00 87.69 84 GLU A CA 1
ATOM 664 C C . GLU A 1 84 ? 23.289 -5.791 14.022 1.00 87.69 84 GLU A C 1
ATOM 666 O O . GLU A 1 84 ? 24.463 -5.993 14.334 1.00 87.69 84 GLU A O 1
ATOM 671 N N . ASN A 1 85 ? 22.969 -4.996 12.995 1.00 84.06 85 ASN A N 1
ATOM 672 C CA . ASN A 1 85 ? 23.935 -4.396 12.070 1.00 84.06 85 ASN A CA 1
ATOM 673 C C . ASN A 1 85 ? 24.398 -2.989 12.496 1.00 84.06 85 ASN A C 1
ATOM 675 O O . ASN A 1 85 ? 24.417 -2.063 11.688 1.00 84.06 85 ASN A O 1
ATOM 679 N N . GLN A 1 86 ? 24.827 -2.847 13.754 1.00 80.69 86 GLN A N 1
ATOM 680 C CA . GLN A 1 86 ? 25.421 -1.621 14.329 1.00 80.69 86 GLN A CA 1
ATOM 681 C C . GLN A 1 86 ? 24.446 -0.449 14.559 1.00 80.69 86 GLN A C 1
ATOM 683 O O . GLN A 1 86 ? 24.875 0.631 14.968 1.00 80.69 86 GLN A O 1
ATOM 688 N N . GLY A 1 87 ? 23.139 -0.675 14.408 1.00 80.56 87 GLY A N 1
ATOM 689 C CA . GLY A 1 87 ? 22.093 0.256 14.819 1.00 80.56 87 GLY A CA 1
ATOM 690 C C . GLY A 1 87 ? 21.823 1.403 13.841 1.00 80.56 87 GLY A C 1
ATOM 691 O O . GLY A 1 87 ? 22.377 1.494 12.739 1.00 80.56 87 GLY A O 1
ATOM 692 N N . ALA A 1 88 ? 20.919 2.286 14.266 1.00 77.69 88 ALA A N 1
ATOM 693 C CA . ALA A 1 88 ? 20.410 3.377 13.448 1.00 77.69 88 ALA A CA 1
ATOM 694 C C . ALA A 1 88 ? 21.520 4.349 13.027 1.00 77.69 88 ALA A C 1
ATOM 696 O O . ALA A 1 88 ? 22.224 4.915 13.863 1.00 77.69 88 ALA A O 1
ATOM 697 N N . GLY A 1 89 ? 21.650 4.556 11.716 1.00 79.75 89 GLY A N 1
ATOM 698 C CA . GLY A 1 89 ? 22.618 5.473 11.107 1.00 79.75 89 GLY A CA 1
ATOM 699 C C . GLY A 1 89 ? 23.832 4.802 10.460 1.00 79.75 89 GLY A C 1
ATOM 700 O O . GLY A 1 89 ? 24.488 5.448 9.647 1.00 79.75 89 GLY A O 1
ATOM 701 N N . VAL A 1 90 ? 24.107 3.524 10.753 1.00 84.69 90 VAL A N 1
ATOM 702 C CA . VAL A 1 90 ? 25.169 2.747 10.077 1.00 84.69 90 VAL A CA 1
ATOM 703 C C . VAL A 1 90 ? 24.582 1.705 9.125 1.00 84.69 90 VAL A C 1
ATOM 705 O O . VAL A 1 90 ? 25.100 1.503 8.026 1.00 84.69 90 VAL A O 1
ATOM 708 N N . TYR A 1 91 ? 23.473 1.069 9.507 1.00 84.69 91 TYR A N 1
ATOM 709 C CA . TYR A 1 91 ? 22.784 0.112 8.647 1.00 84.69 91 TYR A CA 1
ATOM 710 C C . TYR A 1 91 ? 22.107 0.809 7.454 1.00 84.69 91 TYR A C 1
ATOM 712 O O . TYR A 1 91 ? 21.236 1.661 7.628 1.00 84.69 91 TYR A O 1
ATOM 720 N N . SER A 1 92 ? 22.470 0.402 6.233 1.00 84.06 92 SER A N 1
ATOM 721 C CA . SER A 1 92 ? 21.781 0.799 5.001 1.00 84.06 92 SER A CA 1
ATOM 722 C C . SER A 1 92 ? 20.907 -0.352 4.498 1.00 84.06 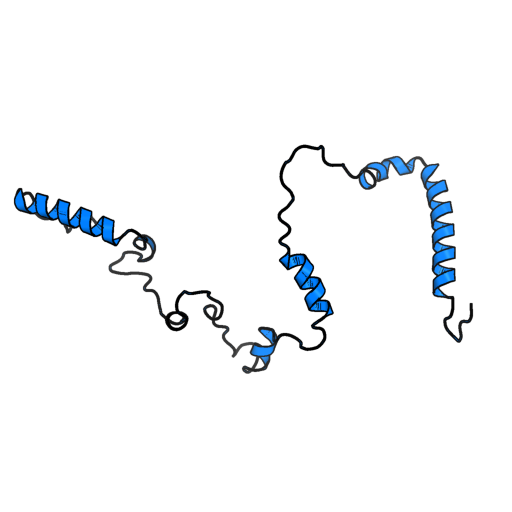92 SER A C 1
ATOM 724 O O . SER A 1 92 ? 21.395 -1.415 4.097 1.00 84.06 92 SER A O 1
ATOM 726 N N . ALA A 1 93 ? 19.589 -0.164 4.551 1.00 84.69 93 ALA A N 1
ATOM 727 C CA . ALA A 1 93 ? 18.631 -1.152 4.078 1.00 84.69 93 ALA A CA 1
ATOM 728 C C . ALA A 1 93 ? 18.570 -1.151 2.540 1.00 84.69 93 ALA A C 1
ATOM 730 O O . ALA A 1 93 ? 18.063 -0.215 1.926 1.00 84.69 93 ALA A O 1
ATOM 731 N N . SER A 1 94 ? 19.064 -2.213 1.898 1.00 85.88 94 SER A N 1
ATOM 732 C CA . SER A 1 94 ? 18.968 -2.342 0.440 1.00 85.88 94 SER A CA 1
ATOM 733 C C . SER A 1 94 ? 17.516 -2.555 -0.005 1.00 85.88 94 SER A C 1
ATOM 735 O O . SER A 1 94 ? 16.912 -3.587 0.289 1.00 85.88 94 SER A O 1
ATOM 737 N N . LEU A 1 95 ? 16.980 -1.618 -0.788 1.00 86.44 95 LEU A N 1
ATOM 738 C CA . LEU A 1 95 ? 15.607 -1.664 -1.315 1.00 86.44 95 LEU A CA 1
ATOM 739 C C . LEU A 1 95 ? 15.370 -2.841 -2.276 1.00 86.44 95 LEU A C 1
ATOM 741 O O . LEU A 1 95 ? 14.257 -3.353 -2.377 1.00 86.44 95 LEU A O 1
ATOM 745 N N . LYS A 1 96 ? 16.431 -3.308 -2.944 1.00 87.88 96 LYS A N 1
ATOM 746 C CA . LYS A 1 96 ? 16.366 -4.406 -3.914 1.00 87.88 96 LYS A CA 1
ATOM 747 C C . LYS A 1 96 ? 16.153 -5.778 -3.255 1.00 87.88 96 LYS A C 1
ATOM 749 O O . LYS A 1 96 ? 15.651 -6.687 -3.908 1.00 87.88 96 LYS A O 1
ATOM 754 N N . LYS A 1 97 ? 16.446 -5.949 -1.952 1.00 85.19 97 LYS A N 1
ATOM 755 C CA . LYS A 1 97 ? 16.441 -7.243 -1.219 1.00 85.19 97 LYS A CA 1
ATOM 756 C C . LYS A 1 97 ? 15.167 -8.067 -1.368 1.00 85.19 97 LYS A C 1
ATOM 758 O O . LYS A 1 97 ? 15.251 -9.294 -1.368 1.00 85.19 97 LYS A O 1
ATOM 763 N N . HIS A 1 98 ? 14.009 -7.438 -1.532 1.00 86.25 98 HIS A N 1
ATOM 764 C CA . HIS A 1 98 ? 12.714 -8.125 -1.556 1.00 86.25 98 HIS A CA 1
ATOM 765 C C . HIS A 1 98 ? 12.054 -8.173 -2.939 1.00 86.25 98 HIS A C 1
ATOM 767 O O . HIS A 1 98 ? 10.899 -8.576 -3.047 1.00 86.25 98 HIS A O 1
ATOM 773 N N . TYR A 1 99 ? 12.779 -7.821 -4.006 1.00 89.88 99 TYR A N 1
ATOM 774 C CA . TYR A 1 99 ? 12.239 -7.923 -5.362 1.00 89.88 99 TYR A CA 1
ATOM 775 C C . TYR A 1 99 ? 12.051 -9.384 -5.778 1.00 89.88 99 TYR A C 1
ATOM 777 O O . TYR A 1 99 ? 12.894 -10.242 -5.479 1.00 89.88 99 TYR A O 1
ATOM 785 N N . ILE A 1 100 ? 10.928 -9.636 -6.454 1.00 92.62 100 ILE A N 1
ATOM 786 C CA . ILE A 1 100 ? 10.550 -10.929 -7.023 1.00 92.62 100 ILE A CA 1
ATOM 787 C C . ILE A 1 100 ? 10.905 -10.868 -8.507 1.00 92.62 100 ILE A C 1
ATOM 789 O O . ILE A 1 100 ? 10.215 -10.225 -9.292 1.00 92.62 100 ILE A O 1
ATOM 793 N N . LEU A 1 101 ? 12.022 -11.497 -8.858 1.00 90.62 101 LEU A N 1
ATOM 794 C CA . LEU A 1 101 ? 12.568 -11.555 -10.213 1.00 90.62 101 LEU A CA 1
ATOM 795 C C . LEU A 1 101 ? 12.617 -13.012 -10.677 1.00 90.62 101 LEU A C 1
ATOM 797 O O . LEU A 1 101 ? 12.596 -13.929 -9.855 1.00 90.62 101 LEU A O 1
ATOM 801 N N . ALA A 1 102 ? 12.706 -13.221 -11.991 1.00 93.06 102 ALA A N 1
ATOM 802 C CA . ALA A 1 102 ? 12.858 -14.556 -12.568 1.00 93.06 102 ALA A CA 1
ATOM 803 C C . ALA A 1 102 ? 14.194 -15.212 -12.177 1.00 93.06 102 ALA A C 1
ATOM 805 O O . ALA A 1 102 ? 14.240 -16.416 -11.940 1.00 93.06 102 ALA A O 1
ATOM 806 N N . ASN A 1 103 ? 15.263 -14.417 -12.077 1.00 91.69 103 ASN A N 1
ATOM 807 C CA . ASN A 1 103 ? 16.573 -14.865 -11.624 1.00 91.69 103 ASN A CA 1
ATOM 808 C C . ASN A 1 103 ? 17.060 -13.984 -10.464 1.00 91.69 103 ASN A C 1
ATOM 810 O O . ASN A 1 103 ? 16.939 -12.759 -10.511 1.00 91.69 103 ASN A O 1
ATOM 814 N N . TYR A 1 104 ? 17.584 -14.607 -9.408 1.00 88.69 104 TYR A N 1
ATOM 815 C CA . TYR A 1 104 ? 17.964 -13.905 -8.178 1.00 88.69 104 TYR A CA 1
ATOM 816 C C . TYR A 1 104 ? 19.309 -13.184 -8.287 1.00 88.69 104 TYR A C 1
ATOM 818 O O . TYR A 1 104 ? 19.527 -12.217 -7.559 1.00 88.69 104 TYR A O 1
ATOM 826 N N . GLU A 1 105 ? 20.184 -13.630 -9.188 1.00 90.12 105 GLU A N 1
ATOM 827 C CA . GLU A 1 105 ? 21.512 -13.038 -9.400 1.00 90.12 105 GLU A CA 1
ATOM 828 C C . GLU A 1 105 ? 21.413 -11.600 -9.924 1.00 90.12 105 GLU A C 1
ATOM 830 O O . GLU A 1 105 ? 22.157 -10.730 -9.483 1.00 90.12 105 GLU A O 1
ATOM 835 N N . TRP A 1 106 ? 20.413 -11.319 -10.764 1.00 90.69 106 TRP A N 1
ATOM 836 C CA . TRP A 1 106 ? 20.214 -10.009 -11.397 1.00 90.69 106 TRP A CA 1
ATOM 837 C C . TRP A 1 106 ? 19.661 -8.937 -10.457 1.00 90.69 106 TRP A C 1
ATOM 839 O O . TRP A 1 106 ? 19.406 -7.806 -10.862 1.00 90.69 106 TRP A O 1
ATOM 849 N N . LYS A 1 107 ? 19.428 -9.272 -9.185 1.00 90.06 107 LYS A N 1
ATOM 850 C CA . LYS A 1 107 ? 18.868 -8.330 -8.214 1.00 90.06 107 LYS A CA 1
ATOM 851 C C . LYS A 1 107 ? 19.797 -7.145 -7.958 1.00 90.06 107 LYS A C 1
ATOM 853 O O . LYS A 1 107 ? 19.303 -6.054 -7.689 1.00 90.06 107 LYS A O 1
ATOM 858 N N . GLU A 1 108 ? 21.109 -7.346 -8.034 1.00 89.06 108 GLU A N 1
ATOM 859 C CA . GLU A 1 108 ? 22.088 -6.287 -7.765 1.00 89.06 108 GLU A CA 1
ATOM 860 C C . GLU A 1 108 ? 22.506 -5.512 -9.020 1.00 89.06 108 GLU A C 1
ATOM 862 O O . GLU A 1 108 ? 23.119 -4.449 -8.891 1.00 89.06 108 GLU A O 1
ATOM 867 N N . ASP A 1 109 ? 22.100 -5.966 -10.209 1.00 91.69 109 ASP A N 1
ATOM 868 C CA . ASP A 1 109 ? 22.453 -5.323 -11.472 1.00 91.69 109 ASP A CA 1
ATOM 869 C C . ASP A 1 109 ? 21.954 -3.865 -11.527 1.00 91.69 109 ASP A C 1
ATOM 871 O O . ASP A 1 109 ? 20.944 -3.475 -10.914 1.00 91.69 109 ASP A O 1
ATOM 875 N N . ILE A 1 110 ? 22.720 -3.023 -12.227 1.00 91.06 110 ILE A N 1
ATOM 876 C CA . ILE A 1 110 ? 22.444 -1.593 -12.403 1.00 91.06 110 ILE A CA 1
ATOM 877 C C . ILE A 1 110 ? 21.834 -1.399 -13.789 1.00 91.06 110 ILE A C 1
ATOM 879 O O . ILE A 1 110 ? 22.477 -1.692 -14.796 1.00 91.06 110 ILE A O 1
ATOM 883 N N . LEU A 1 111 ? 20.602 -0.888 -13.835 1.00 89.44 111 LEU A N 1
ATOM 884 C CA . LEU A 1 111 ? 19.956 -0.508 -15.087 1.00 89.44 111 LEU A CA 1
ATOM 885 C C . LEU A 1 111 ? 20.484 0.871 -15.525 1.00 89.44 111 LEU A C 1
ATOM 887 O O . LEU A 1 111 ? 20.445 1.798 -14.713 1.00 89.44 111 LEU A O 1
ATOM 891 N N . PRO A 1 112 ? 20.976 1.034 -16.764 1.00 93.25 112 PRO A N 1
ATOM 892 C CA . PRO A 1 112 ? 21.331 2.350 -17.277 1.00 93.25 112 PRO A CA 1
ATOM 893 C C . PRO A 1 112 ? 20.069 3.203 -17.446 1.00 93.25 112 PRO A C 1
ATOM 895 O O . PRO A 1 112 ? 19.089 2.752 -18.032 1.00 93.25 112 PRO A O 1
ATOM 898 N N . GLU A 1 113 ? 20.095 4.433 -16.936 1.00 90.06 113 GLU A N 1
ATOM 899 C CA . GLU A 1 113 ? 18.961 5.363 -17.032 1.00 90.06 113 GLU A CA 1
ATOM 900 C C . GLU A 1 113 ? 19.000 6.180 -18.331 1.00 90.06 113 GLU A C 1
ATOM 902 O O . GLU A 1 113 ? 17.973 6.373 -18.977 1.00 90.06 113 GLU A O 1
ATOM 907 N N . ILE A 1 114 ? 20.188 6.632 -18.744 1.00 92.88 114 ILE A N 1
ATOM 908 C CA . ILE A 1 114 ? 20.377 7.532 -19.889 1.00 92.88 114 ILE A CA 1
ATOM 909 C C . ILE A 1 114 ? 21.442 6.951 -20.822 1.00 92.88 114 ILE A C 1
ATOM 911 O O . ILE A 1 114 ? 22.528 6.585 -20.368 1.00 92.88 114 ILE A O 1
ATOM 915 N N . LEU A 1 115 ? 21.142 6.905 -22.120 1.00 92.00 115 LEU A N 1
ATOM 916 C CA . LEU A 1 115 ? 22.064 6.548 -23.199 1.00 92.00 115 LEU A CA 1
ATOM 917 C C . LEU A 1 115 ? 21.910 7.557 -24.342 1.00 92.00 115 LEU A C 1
ATOM 919 O O . LEU A 1 115 ? 20.801 7.767 -24.818 1.00 92.00 115 LEU A O 1
ATOM 923 N N . ASP A 1 116 ? 23.012 8.187 -24.765 1.00 88.88 116 ASP A N 1
ATOM 924 C CA . ASP A 1 116 ? 23.052 9.167 -25.866 1.00 88.88 116 ASP A CA 1
ATOM 925 C C . ASP A 1 116 ? 21.936 10.223 -25.798 1.00 88.88 116 ASP A C 1
ATOM 927 O O . ASP A 1 116 ? 21.238 10.460 -26.774 1.00 88.88 116 ASP A O 1
ATOM 931 N N . GLU A 1 117 ? 21.742 10.826 -24.620 1.00 91.25 117 GLU A N 1
ATOM 932 C CA . GLU A 1 117 ? 20.703 11.839 -24.330 1.00 91.25 117 GLU A CA 1
ATOM 933 C C . GLU A 1 117 ? 19.254 11.317 -24.306 1.00 91.25 117 GLU A C 1
ATOM 935 O O . GLU A 1 117 ? 18.330 12.061 -23.979 1.00 91.25 117 GLU A O 1
ATOM 940 N N . HIS A 1 118 ? 19.054 10.019 -24.537 1.00 88.94 118 HIS A N 1
ATOM 941 C CA . HIS A 1 118 ? 17.755 9.362 -24.491 1.00 88.94 118 HIS A CA 1
ATOM 942 C C . HIS A 1 118 ? 17.590 8.553 -23.207 1.00 88.94 118 HIS A C 1
ATOM 944 O O . HIS A 1 118 ? 18.525 7.937 -22.691 1.00 88.94 118 HIS A O 1
ATOM 950 N N . ASN A 1 119 ? 16.369 8.542 -22.686 1.00 92.62 119 ASN A N 1
ATOM 951 C CA . ASN A 1 119 ? 16.011 7.720 -21.543 1.00 92.62 119 ASN A CA 1
ATOM 952 C C . ASN A 1 119 ? 15.785 6.273 -21.99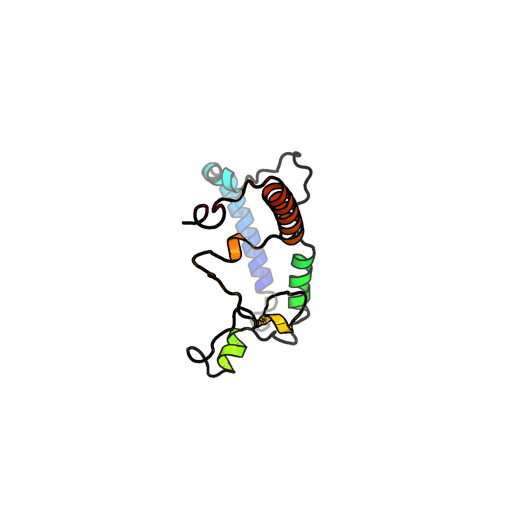6 1.00 92.62 119 ASN A C 1
ATOM 954 O O . ASN A 1 119 ? 14.987 6.001 -22.893 1.00 92.62 119 ASN A O 1
ATOM 958 N N . VAL A 1 120 ? 16.462 5.334 -21.339 1.00 92.88 120 VAL A N 1
ATOM 959 C CA . VAL A 1 120 ? 16.366 3.905 -21.668 1.00 92.88 120 VAL A CA 1
ATOM 960 C C . VAL A 1 120 ? 14.967 3.365 -21.3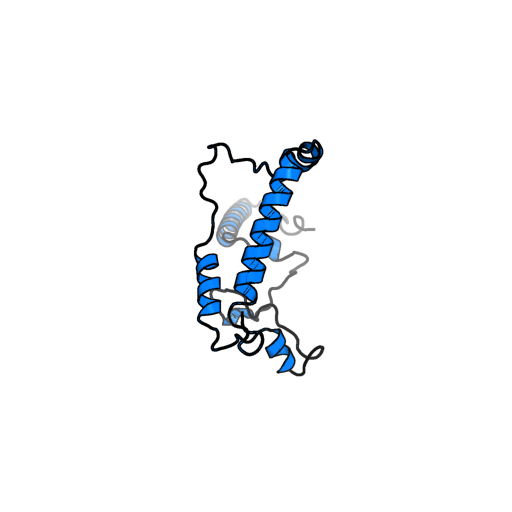80 1.00 92.88 120 VAL A C 1
ATOM 962 O O . VAL A 1 120 ? 14.469 2.530 -22.132 1.00 92.88 120 VAL A O 1
ATOM 965 N N . ALA A 1 121 ? 14.298 3.863 -20.335 1.00 92.31 121 ALA A N 1
ATOM 966 C CA . ALA A 1 121 ? 12.968 3.389 -19.953 1.00 92.31 121 ALA A CA 1
ATOM 967 C C . ALA A 1 121 ? 11.901 3.635 -21.033 1.00 92.31 121 ALA A C 1
ATOM 969 O O . ALA A 1 121 ? 10.931 2.885 -21.093 1.00 92.31 121 ALA A O 1
ATOM 970 N N . ASP A 1 122 ? 12.104 4.626 -21.906 1.00 91.00 122 ASP A N 1
ATOM 971 C CA . ASP A 1 122 ? 11.161 4.963 -22.980 1.00 91.00 122 ASP A CA 1
ATOM 972 C C . ASP A 1 122 ? 11.268 4.011 -24.188 1.00 91.00 122 ASP A C 1
ATOM 974 O O . ASP A 1 122 ? 10.417 4.039 -25.074 1.00 91.00 122 ASP A O 1
ATOM 978 N N . ILE A 1 123 ? 12.308 3.170 -24.232 1.00 89.69 123 ILE A N 1
ATOM 979 C CA . ILE A 1 123 ? 12.603 2.235 -25.334 1.00 89.69 123 ILE A CA 1
ATOM 980 C C . ILE A 1 123 ? 12.320 0.772 -24.921 1.00 89.69 123 ILE A C 1
ATOM 982 O O . ILE A 1 123 ? 12.277 -0.125 -25.764 1.00 89.69 123 ILE A O 1
ATOM 986 N N . LEU A 1 124 ? 12.134 0.501 -23.624 1.00 90.75 124 LEU A N 1
ATOM 987 C CA . LEU A 1 124 ? 11.944 -0.850 -23.089 1.00 90.75 124 LEU A CA 1
ATOM 988 C C . LEU A 1 124 ? 10.520 -1.372 -23.328 1.00 90.75 124 LEU A C 1
ATOM 990 O O . LEU A 1 124 ? 9.661 -1.281 -22.454 1.00 90.75 124 LEU A O 1
ATOM 994 N N . ASP A 1 125 ? 10.321 -2.014 -24.477 1.00 92.94 125 ASP A N 1
ATOM 995 C CA . ASP A 1 125 ? 9.084 -2.712 -24.829 1.00 92.94 125 ASP A CA 1
ATOM 996 C C . ASP A 1 125 ? 9.310 -4.230 -25.008 1.00 92.94 125 ASP A C 1
ATOM 998 O O . ASP A 1 125 ? 10.370 -4.650 -25.487 1.00 92.94 125 ASP A O 1
ATOM 1002 N N . PRO A 1 126 ? 8.327 -5.094 -24.668 1.00 94.75 126 PRO A N 1
ATOM 1003 C CA . PRO A 1 126 ? 8.457 -6.544 -24.844 1.00 94.75 126 PRO A CA 1
ATOM 1004 C C . PRO A 1 126 ? 8.545 -6.980 -26.318 1.00 94.75 126 PRO A C 1
ATOM 1006 O O . PRO A 1 126 ? 9.036 -8.072 -26.594 1.00 94.75 126 PRO A O 1
ATOM 1009 N N . ASP A 1 127 ? 8.081 -6.148 -27.253 1.00 94.44 127 ASP A N 1
ATOM 1010 C CA . ASP A 1 127 ? 8.016 -6.385 -28.701 1.00 94.44 127 ASP A CA 1
ATOM 1011 C C . ASP A 1 127 ? 9.076 -5.593 -29.499 1.00 94.44 127 ASP A C 1
ATOM 1013 O O . ASP A 1 127 ? 9.046 -5.566 -30.731 1.00 94.44 127 ASP A O 1
ATOM 1017 N N . ILE A 1 128 ? 10.051 -4.970 -28.823 1.00 94.06 128 ILE A N 1
ATOM 1018 C CA . ILE A 1 128 ? 11.045 -4.084 -29.454 1.00 94.06 128 ILE A CA 1
ATOM 1019 C C . ILE A 1 128 ? 11.809 -4.750 -30.609 1.00 94.06 128 ILE A C 1
ATOM 1021 O O . ILE A 1 128 ? 12.058 -4.116 -31.631 1.00 94.06 128 ILE A O 1
ATOM 1025 N N . LEU A 1 129 ? 12.137 -6.041 -30.485 1.00 93.12 129 LEU A N 1
ATOM 1026 C CA . LEU A 1 129 ? 12.878 -6.785 -31.507 1.00 93.12 129 LEU A CA 1
ATOM 1027 C C . LEU A 1 129 ? 12.081 -6.926 -32.809 1.00 93.12 129 LEU A C 1
ATOM 1029 O O . LEU A 1 129 ? 12.636 -6.732 -33.887 1.00 93.12 129 LEU A O 1
ATOM 1033 N N . GLU A 1 130 ? 10.777 -7.192 -32.715 1.00 94.44 130 GLU A N 1
ATOM 1034 C CA . GLU A 1 130 ? 9.896 -7.297 -33.884 1.00 94.44 130 GLU A CA 1
ATOM 1035 C C . GLU A 1 130 ? 9.792 -5.945 -34.599 1.00 94.44 130 GLU A C 1
ATOM 1037 O O . GLU A 1 130 ? 9.980 -5.854 -35.815 1.00 94.44 130 GLU A O 1
ATOM 1042 N N . ARG A 1 131 ? 9.615 -4.865 -33.829 1.00 91.19 131 ARG A N 1
ATOM 1043 C CA . ARG A 1 131 ? 9.589 -3.494 -34.358 1.00 91.19 131 ARG A CA 1
ATOM 1044 C C . ARG A 1 131 ? 10.914 -3.113 -35.032 1.00 91.19 131 ARG A C 1
ATOM 1046 O O . ARG A 1 131 ? 10.901 -2.455 -36.073 1.00 91.19 131 ARG A O 1
ATOM 1053 N N . CYS A 1 132 ? 12.057 -3.536 -34.486 1.00 93.06 132 CYS A N 1
ATOM 1054 C CA . CYS A 1 132 ? 13.368 -3.327 -35.108 1.00 93.06 132 CYS A CA 1
ATOM 1055 C C . CYS A 1 132 ? 13.495 -4.059 -36.454 1.00 93.06 132 CYS A C 1
ATOM 1057 O O . CYS A 1 132 ? 13.924 -3.450 -37.434 1.00 93.06 132 CYS A O 1
ATOM 1059 N N . GLU A 1 133 ? 13.070 -5.321 -36.541 1.00 94.31 133 GLU A N 1
ATOM 1060 C CA . GLU A 1 133 ? 13.105 -6.097 -37.790 1.00 94.31 133 GLU A CA 1
ATOM 1061 C C . GLU A 1 133 ? 12.226 -5.484 -38.897 1.00 94.31 133 GLU A C 1
ATOM 1063 O O . GLU A 1 133 ? 12.580 -5.504 -40.083 1.00 94.31 133 GLU A O 1
ATOM 1068 N N . GLU A 1 134 ? 11.069 -4.924 -38.534 1.00 93.06 134 GLU A N 1
ATOM 1069 C CA . GLU A 1 134 ? 10.207 -4.190 -39.465 1.00 93.06 134 GLU A CA 1
ATOM 1070 C C . GLU A 1 134 ? 10.887 -2.942 -40.027 1.00 93.06 134 GLU A C 1
ATOM 1072 O O . GLU A 1 134 ? 10.908 -2.750 -41.249 1.00 93.06 134 GLU A O 1
ATOM 1077 N N . LEU A 1 135 ? 11.500 -2.138 -39.157 1.00 92.38 135 LEU A N 1
ATOM 1078 C CA . LEU A 1 135 ? 12.221 -0.929 -39.547 1.00 92.38 135 LEU A CA 1
ATOM 1079 C C . LEU A 1 135 ? 13.424 -1.246 -40.445 1.00 92.38 135 LEU A C 1
ATOM 1081 O O . LEU A 1 135 ? 13.614 -0.589 -41.470 1.00 92.38 135 LEU A O 1
ATOM 1085 N N . GLU A 1 136 ? 14.197 -2.287 -40.134 1.00 93.75 136 GLU A N 1
ATOM 1086 C CA . GLU A 1 136 ? 15.320 -2.723 -40.973 1.00 93.75 136 GLU A CA 1
ATOM 1087 C C . GLU A 1 136 ? 14.866 -3.137 -42.383 1.00 93.75 136 GLU A C 1
ATOM 1089 O O . GLU A 1 136 ? 15.523 -2.819 -43.384 1.00 93.75 136 GLU A O 1
ATOM 1094 N N . ARG A 1 137 ? 13.707 -3.800 -42.500 1.00 92.62 137 ARG A N 1
ATOM 1095 C CA . ARG A 1 137 ? 13.113 -4.168 -43.795 1.00 92.62 137 ARG A CA 1
ATOM 1096 C C . ARG A 1 137 ? 12.711 -2.934 -44.599 1.00 92.62 137 ARG A C 1
ATOM 1098 O O . ARG A 1 137 ? 12.971 -2.881 -45.807 1.00 92.62 137 ARG A O 1
ATOM 1105 N N . GLU A 1 138 ? 12.089 -1.949 -43.954 1.00 90.31 138 GLU A N 1
ATOM 1106 C CA . GLU A 1 138 ? 11.727 -0.683 -44.594 1.00 90.31 138 GLU A CA 1
ATOM 1107 C C . GLU A 1 138 ? 12.958 0.094 -45.071 1.00 90.31 138 GLU A C 1
ATOM 1109 O O . GLU A 1 138 ? 13.000 0.537 -46.225 1.00 90.31 138 GLU A O 1
ATOM 1114 N N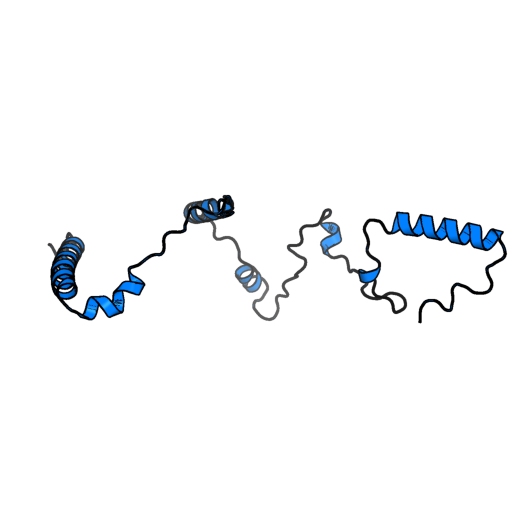 . GLU A 1 139 ? 13.983 0.216 -44.229 1.00 89.50 139 GLU A N 1
ATOM 1115 C CA . GLU A 1 139 ? 15.243 0.880 -44.568 1.00 89.50 139 GLU A CA 1
ATOM 1116 C C . GLU A 1 139 ? 15.966 0.164 -45.721 1.00 89.50 139 GLU A C 1
ATOM 1118 O O . GLU A 1 139 ? 16.425 0.806 -46.671 1.00 89.50 139 GLU A O 1
ATOM 1123 N N . GLY A 1 140 ? 15.969 -1.173 -45.744 1.00 87.12 140 GLY A N 1
ATOM 1124 C CA . GLY A 1 140 ? 16.515 -1.953 -46.858 1.00 87.12 140 GLY A CA 1
ATOM 1125 C C . GLY A 1 140 ? 15.802 -1.694 -48.193 1.00 87.12 140 GLY A C 1
ATOM 1126 O O . GLY A 1 140 ? 16.442 -1.631 -49.251 1.00 87.12 140 GLY A O 1
ATOM 1127 N N . LEU A 1 141 ? 14.479 -1.495 -48.174 1.00 87.75 141 LEU A N 1
ATOM 1128 C CA . LEU A 1 141 ? 13.715 -1.088 -49.359 1.00 87.75 141 LEU A CA 1
ATOM 1129 C C . LEU A 1 141 ? 14.029 0.359 -49.770 1.00 87.75 141 LEU A C 1
ATOM 1131 O O . LEU A 1 141 ? 14.155 0.635 -50.968 1.00 87.75 141 LEU A O 1
ATOM 1135 N N . ARG A 1 142 ? 14.190 1.276 -48.806 1.00 82.00 142 ARG A N 1
ATOM 1136 C CA . ARG A 1 142 ? 14.581 2.677 -49.053 1.00 82.00 142 ARG A CA 1
ATOM 1137 C C . ARG A 1 142 ? 15.963 2.790 -49.689 1.00 82.00 142 ARG A C 1
ATOM 1139 O O . ARG A 1 142 ? 16.133 3.565 -50.635 1.00 82.00 142 ARG A O 1
ATOM 1146 N N . LEU A 1 143 ? 16.920 1.986 -49.226 1.00 81.56 143 LEU A N 1
ATOM 1147 C CA . LEU A 1 143 ? 18.280 1.944 -49.758 1.00 81.56 143 LEU A CA 1
ATOM 1148 C C . LEU A 1 143 ? 18.291 1.456 -51.214 1.00 81.56 143 LEU A C 1
ATOM 1150 O O . LEU A 1 143 ? 18.878 2.105 -52.077 1.00 81.56 143 LEU A O 1
ATOM 1154 N N . LYS A 1 144 ? 17.564 0.368 -51.514 1.00 78.75 144 LYS A N 1
ATOM 1155 C CA . LYS A 1 144 ? 17.413 -0.171 -52.882 1.00 78.75 144 LYS A CA 1
ATOM 1156 C C . LYS A 1 144 ? 16.779 0.828 -53.849 1.00 78.75 144 LYS A C 1
ATOM 1158 O O . LYS A 1 144 ? 17.137 0.862 -55.021 1.00 78.75 144 LYS A O 1
ATOM 1163 N N . ARG A 1 145 ? 15.848 1.650 -53.360 1.00 74.56 145 ARG A N 1
ATOM 1164 C CA . ARG A 1 145 ? 15.206 2.724 -54.135 1.00 74.56 145 ARG A CA 1
ATOM 1165 C C . ARG A 1 145 ? 16.097 3.963 -54.310 1.00 74.56 145 ARG A C 1
ATOM 1167 O O . ARG A 1 145 ? 15.673 4.907 -54.966 1.00 74.56 145 ARG A O 1
ATOM 1174 N N . GLY A 1 146 ? 17.307 3.982 -53.739 1.00 62.22 146 GLY A N 1
ATOM 1175 C CA . GLY A 1 146 ? 18.263 5.087 -53.868 1.00 62.22 146 GLY A CA 1
ATOM 1176 C C . GLY A 1 146 ? 17.860 6.366 -53.122 1.00 62.22 146 GLY A C 1
ATOM 1177 O O . GLY A 1 146 ? 18.406 7.431 -53.397 1.00 62.22 146 GLY A O 1
ATOM 1178 N N . SER A 1 147 ? 16.909 6.283 -52.184 1.00 55.22 147 SER A N 1
ATOM 1179 C CA . SER A 1 147 ? 16.325 7.449 -51.499 1.00 55.22 147 SER A CA 1
ATOM 1180 C C . SER A 1 147 ? 17.161 7.968 -50.321 1.00 55.22 147 SER A C 1
ATOM 1182 O O . SER A 1 147 ? 16.803 8.985 -49.727 1.00 55.22 147 SER A O 1
ATOM 1184 N N . CYS A 1 148 ? 18.252 7.298 -49.943 1.00 50.03 148 CYS A N 1
ATOM 1185 C CA . CYS A 1 148 ? 19.010 7.673 -48.753 1.00 50.03 148 CYS A CA 1
ATOM 1186 C C . CYS A 1 148 ? 20.015 8.799 -49.063 1.00 50.03 148 CYS A C 1
ATOM 1188 O O . CYS A 1 148 ? 21.179 8.557 -49.375 1.00 50.03 148 CYS A O 1
ATOM 1190 N N . ARG A 1 149 ? 19.566 10.057 -48.968 1.00 48.91 149 ARG A N 1
ATOM 1191 C CA . ARG A 1 149 ? 20.448 11.205 -48.702 1.00 48.91 149 ARG A CA 1
ATOM 1192 C C . ARG A 1 149 ? 20.182 11.659 -47.265 1.00 48.91 149 ARG A C 1
ATOM 1194 O O . ARG A 1 149 ? 19.232 12.388 -47.031 1.00 48.91 149 ARG A O 1
ATOM 1201 N N . ARG A 1 150 ? 21.023 11.207 -46.325 1.00 53.06 150 ARG A N 1
ATOM 1202 C CA . ARG A 1 150 ? 21.081 11.650 -44.913 1.00 53.06 150 ARG A CA 1
ATOM 1203 C C . ARG A 1 150 ? 19.748 11.603 -44.147 1.00 53.06 150 ARG A C 1
ATOM 1205 O O . ARG A 1 150 ? 19.261 12.629 -43.700 1.00 53.06 150 ARG A O 1
ATOM 1212 N N . CYS A 1 151 ? 19.177 10.420 -43.935 1.00 50.59 151 CYS A N 1
ATOM 1213 C CA . CYS A 1 151 ? 17.960 10.305 -43.115 1.00 50.59 151 CYS A CA 1
ATOM 1214 C C . CYS A 1 151 ? 18.211 10.003 -41.625 1.00 50.59 151 CYS A C 1
ATOM 1216 O O . CYS A 1 151 ? 17.251 9.983 -40.865 1.00 50.59 151 CYS A O 1
ATOM 1218 N N . PHE A 1 152 ? 19.463 9.807 -41.195 1.00 44.69 152 PHE A N 1
ATOM 1219 C CA . PHE A 1 152 ? 19.769 9.350 -39.830 1.00 44.69 152 PHE A CA 1
ATOM 1220 C C . PHE A 1 152 ? 20.324 10.422 -38.877 1.00 44.69 152 PHE A C 1
ATOM 1222 O O . PHE A 1 152 ? 20.575 10.107 -37.723 1.00 44.69 152 PHE A O 1
ATOM 1229 N N . HIS A 1 153 ? 20.538 11.665 -39.327 1.00 45.00 153 HIS A N 1
ATOM 1230 C CA . HIS A 1 153 ? 21.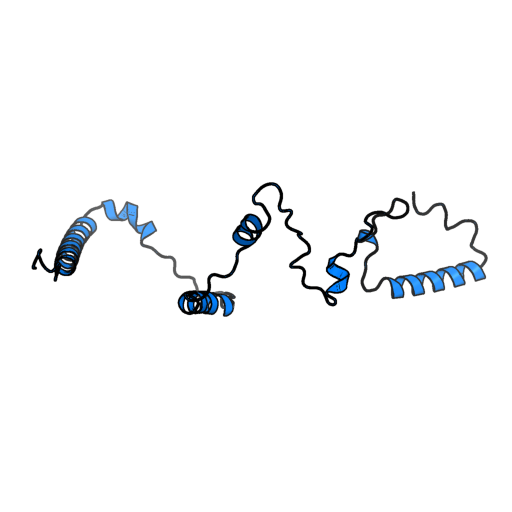082 12.733 -38.464 1.00 45.00 153 HIS A CA 1
ATOM 1231 C C . HIS A 1 153 ? 20.064 13.788 -38.017 1.00 45.00 153 HIS A C 1
ATOM 1233 O O . HIS A 1 153 ? 20.365 14.529 -37.097 1.00 45.00 153 HIS A O 1
ATOM 1239 N N . ASP A 1 154 ? 18.863 13.829 -38.605 1.00 40.44 154 ASP A N 1
ATOM 1240 C CA . ASP A 1 154 ? 17.937 14.957 -38.392 1.00 40.44 154 ASP A CA 1
ATOM 1241 C C . ASP A 1 154 ? 16.573 14.532 -37.808 1.00 40.44 154 ASP A C 1
ATOM 1243 O O . ASP A 1 154 ? 15.594 15.272 -37.905 1.00 40.44 154 ASP A O 1
ATOM 1247 N N . ARG A 1 155 ? 16.459 13.316 -37.251 1.00 43.81 155 ARG A N 1
ATOM 1248 C CA . ARG A 1 155 ? 15.200 12.811 -36.655 1.00 43.81 155 ARG A CA 1
ATOM 1249 C C . ARG A 1 155 ? 15.278 12.565 -35.147 1.00 43.81 155 ARG A C 1
ATOM 1251 O O . ARG A 1 155 ? 14.292 12.138 -34.560 1.00 43.81 155 ARG A O 1
ATOM 1258 N N . TRP A 1 156 ? 16.402 12.890 -34.531 1.00 43.03 156 TRP A N 1
ATOM 1259 C CA . TRP A 1 156 ? 16.509 13.028 -33.087 1.00 43.03 156 TRP A CA 1
ATOM 1260 C C . TRP A 1 156 ? 17.245 14.346 -32.828 1.00 43.03 156 TRP A C 1
ATOM 1262 O O . TRP A 1 156 ? 18.238 14.586 -33.518 1.00 43.03 156 TRP A O 1
ATOM 1272 N N . PRO A 1 157 ? 16.687 15.252 -32.003 1.00 45.78 157 PRO A N 1
ATOM 1273 C CA . PRO A 1 157 ? 17.384 16.472 -31.613 1.00 45.78 157 PRO A CA 1
ATOM 1274 C C . PRO A 1 157 ? 18.679 16.158 -30.864 1.00 45.78 157 PRO A C 1
ATOM 1276 O O . PRO A 1 157 ? 18.725 15.091 -30.213 1.00 45.78 157 PRO A O 1
#

Foldseek 3Di:
DDPVVCPCVVVVVVVVVVVVVVVVVVVVVVDPCVVVCVVVVDDDDDDPDDPDDDPPPPVVVVVVVVVVVVPPDDDQDVQNVQVVQVHPPRDDDDPLVPDDDPDPVCSPPDDDQDDPNDGPVVQDDPCNVVVVVVVVVVVVVCVVVVNDDPPPPPPPD

pLDDT: mean 80.76, std 14.88, range [40.44, 97.25]

Radius of gyration: 35.33 Å; chains: 1; bounding box: 65×37×103 Å

Secondary structure (DSSP, 8-state):
-BTTTTBTHHHHHHHHHHHHHHHHHHHHHTSGGGTTTHHHH-PPPPPS---------HHHHHHHHHHHHTTTSPPPPHHHHHHHTT-TTT----GGGG---S-SGGGSPPPP-EETTEEGGGT--TTHHHHHHHHHHHHHHHHHTT--SS-SSSS--

Organism: Lolium multiflorum (NCBI:txid4521)

InterPro domains:
  IPR012973 NOG, C-terminal [PF08155] (75-128)